Protein AF-A0AAX2DIP5-F1 (afdb_monomer)

Sequence (107 aa):
MSSVEELDAVLHWRGKHAQAIRERDALQVRLNAVTQMHPFAEKVIRKLERFQECADDGQGADIGRHWFDLLTQLGLLNRVQRSPALWEMTQQGEDALELSRQSAKSR

Structure (mmCIF, N/CA/C/O backbone):
data_AF-A0AAX2DIP5-F1
#
_entry.id   AF-A0AAX2DIP5-F1
#
loop_
_atom_site.group_PDB
_atom_site.id
_atom_site.type_symbol
_atom_site.label_atom_id
_atom_site.label_alt_id
_atom_site.label_comp_id
_atom_site.label_asym_id
_atom_site.label_entity_id
_atom_site.label_seq_id
_atom_site.pdbx_PDB_ins_code
_atom_site.Cartn_x
_atom_site.Cartn_y
_atom_site.Cartn_z
_atom_site.occupancy
_atom_site.B_iso_or_equiv
_atom_site.auth_seq_id
_atom_site.auth_comp_id
_atom_site.auth_asym_id
_atom_site.auth_atom_id
_atom_site.pdbx_PDB_model_num
ATOM 1 N N . MET A 1 1 ? -24.626 13.307 55.261 1.00 59.34 1 MET A N 1
ATOM 2 C CA . MET A 1 1 ? -25.066 12.684 54.001 1.00 59.34 1 MET A CA 1
ATOM 3 C C . MET A 1 1 ? -25.885 11.458 54.338 1.00 59.34 1 MET A C 1
ATOM 5 O O . MET A 1 1 ? -25.481 10.688 55.203 1.00 59.34 1 MET A O 1
ATOM 9 N N . SER A 1 2 ? -27.059 11.345 53.732 1.00 85.00 2 SER A N 1
ATOM 10 C CA . SER A 1 2 ? -27.953 10.194 53.841 1.00 85.00 2 SER A CA 1
ATOM 11 C C . SER A 1 2 ? -27.499 9.079 52.895 1.00 85.00 2 SER A C 1
ATOM 13 O O . SER A 1 2 ? -26.965 9.353 51.823 1.00 85.00 2 SER A O 1
ATOM 15 N N . SER A 1 3 ? -27.772 7.822 53.250 1.00 84.56 3 SER A N 1
ATOM 16 C CA . SER A 1 3 ? -27.489 6.647 52.407 1.00 84.56 3 SER A CA 1
ATOM 17 C C . SER A 1 3 ? -28.115 6.749 51.002 1.00 84.56 3 SER A C 1
ATOM 19 O O . SER A 1 3 ? -27.567 6.219 50.038 1.00 84.56 3 SER A O 1
ATOM 21 N N . VAL A 1 4 ? -29.219 7.493 50.861 1.00 90.50 4 VAL A N 1
ATOM 22 C CA . VAL A 1 4 ? -29.867 7.766 49.566 1.00 90.50 4 VAL A CA 1
ATOM 23 C C . VAL A 1 4 ? -29.020 8.691 48.684 1.00 90.50 4 VAL A C 1
ATOM 25 O O . VAL A 1 4 ? -28.912 8.459 47.484 1.00 90.50 4 VAL A O 1
ATOM 28 N N . GLU A 1 5 ? -28.384 9.706 49.272 1.00 90.50 5 GLU A N 1
ATOM 29 C CA . GLU A 1 5 ? -27.514 10.643 48.546 1.00 90.50 5 GLU A CA 1
ATOM 30 C C . GLU A 1 5 ? -26.231 9.948 48.069 1.00 90.50 5 GLU A C 1
ATOM 32 O O . GLU A 1 5 ? -25.728 10.221 46.981 1.00 90.50 5 GLU A O 1
ATOM 37 N N . GLU A 1 6 ? -25.716 9.011 48.868 1.00 91.75 6 GLU A N 1
ATOM 38 C CA . GLU A 1 6 ? -24.550 8.204 48.505 1.00 91.75 6 GLU A CA 1
ATOM 39 C C . GLU A 1 6 ? -24.856 7.257 47.335 1.00 91.75 6 GLU A C 1
ATOM 41 O O . GLU A 1 6 ? -24.073 7.163 46.387 1.00 91.75 6 GLU A O 1
ATOM 46 N N . LEU A 1 7 ? -26.026 6.609 47.350 1.00 91.38 7 LEU A N 1
ATOM 47 C CA . LEU A 1 7 ? -26.471 5.749 46.255 1.00 91.38 7 LEU A CA 1
ATOM 48 C C . LEU A 1 7 ? -26.653 6.533 44.946 1.00 91.38 7 LEU A C 1
ATOM 50 O O . LEU A 1 7 ? -26.223 6.061 43.891 1.00 91.38 7 LEU A O 1
ATOM 54 N N . ASP A 1 8 ? -27.242 7.729 45.006 1.00 94.31 8 ASP A N 1
ATOM 55 C CA . ASP A 1 8 ? -27.412 8.606 43.840 1.00 94.31 8 ASP A CA 1
ATOM 56 C C . ASP A 1 8 ? -26.058 9.015 43.235 1.00 94.31 8 ASP A C 1
ATOM 58 O O . ASP A 1 8 ? -25.835 8.878 42.028 1.00 94.31 8 ASP A O 1
ATOM 62 N N . ALA A 1 9 ? -25.092 9.386 44.082 1.00 94.44 9 ALA A N 1
ATOM 63 C CA . ALA A 1 9 ? -23.736 9.710 43.648 1.00 94.44 9 ALA A CA 1
ATOM 64 C C . ALA A 1 9 ? -23.032 8.520 42.969 1.00 94.44 9 ALA A C 1
ATOM 66 O O . ALA A 1 9 ? -22.363 8.696 41.943 1.00 94.44 9 ALA A O 1
ATOM 67 N N . VAL A 1 10 ? -23.198 7.302 43.499 1.00 94.44 10 VAL A N 1
ATOM 68 C CA . VAL A 1 10 ? -22.652 6.078 42.888 1.00 94.44 10 VAL A CA 1
ATOM 69 C C . V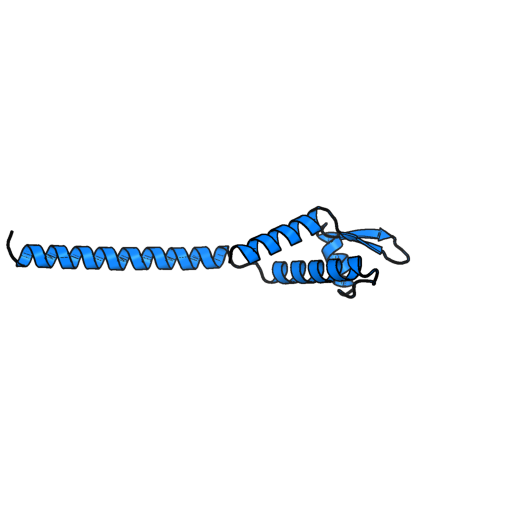AL A 1 10 ? -23.294 5.816 41.527 1.00 94.44 10 VAL A C 1
ATOM 71 O O . VAL A 1 10 ? -22.585 5.524 40.559 1.00 94.44 10 VAL A O 1
ATOM 74 N N . LEU A 1 11 ? -24.618 5.931 41.417 1.00 94.94 11 LEU A N 1
ATOM 75 C CA . LEU A 1 11 ? -25.331 5.731 40.152 1.00 94.94 11 LEU A CA 1
ATOM 76 C C . LEU A 1 11 ? -24.921 6.769 39.101 1.00 94.94 11 LEU A C 1
ATOM 78 O O . LEU A 1 11 ? -24.662 6.403 37.951 1.00 94.94 11 LEU A O 1
ATOM 82 N N . HIS A 1 12 ? -24.764 8.030 39.502 1.00 95.12 12 HIS A N 1
ATOM 83 C CA . HIS A 1 12 ? -24.268 9.108 38.645 1.00 95.12 12 HIS A CA 1
ATOM 84 C C . HIS A 1 12 ? -22.866 8.823 38.105 1.00 95.12 12 HIS A C 1
ATOM 86 O O . HIS A 1 12 ? -22.627 8.900 36.896 1.00 95.12 12 HIS A O 1
ATOM 92 N N . TRP A 1 13 ? -21.936 8.426 38.977 1.00 96.62 13 TRP A N 1
ATOM 93 C CA . TRP A 1 13 ? -20.580 8.062 38.562 1.00 96.62 13 TRP A CA 1
ATOM 94 C C . TRP A 1 13 ? -20.555 6.843 37.644 1.00 96.62 13 TRP A C 1
ATOM 96 O O . TRP A 1 13 ? -19.813 6.840 36.660 1.00 96.62 13 TRP A O 1
ATOM 106 N N . ARG A 1 14 ? -21.399 5.837 37.898 1.00 96.81 14 ARG A N 1
ATOM 107 C CA . ARG A 1 14 ? -21.548 4.677 37.004 1.00 96.81 14 ARG A CA 1
ATOM 108 C C . ARG A 1 14 ? -22.073 5.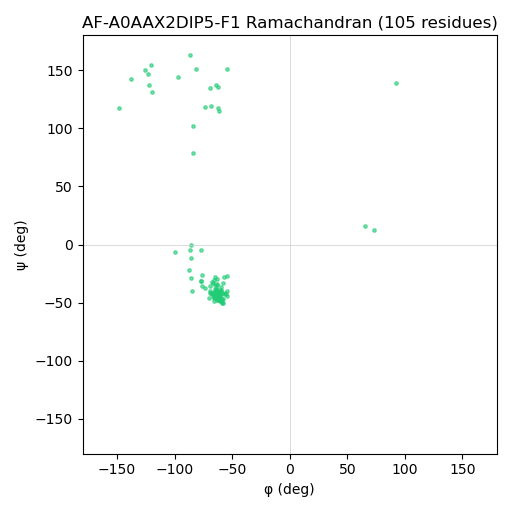084 35.628 1.00 96.81 14 ARG A C 1
ATOM 110 O O . ARG A 1 14 ? -21.555 4.598 34.623 1.00 96.81 14 ARG A O 1
ATOM 117 N N . GLY A 1 15 ? -23.048 5.991 35.572 1.00 97.38 15 GLY A N 1
ATOM 118 C CA . GLY A 1 15 ? -23.575 6.540 34.320 1.00 97.38 15 GLY A CA 1
ATOM 119 C C . GLY A 1 15 ? -22.503 7.278 33.518 1.00 97.38 15 GLY A C 1
ATOM 120 O O . GLY A 1 15 ? -22.302 6.985 32.335 1.00 97.38 15 GLY A O 1
ATOM 121 N N . LYS A 1 16 ? -21.748 8.159 34.184 1.00 97.31 16 LYS A N 1
ATOM 122 C CA . LYS A 1 16 ? -20.609 8.873 33.586 1.00 97.31 16 LYS A CA 1
ATOM 123 C C . LYS A 1 16 ? -19.520 7.929 33.089 1.00 97.31 16 LYS A C 1
ATOM 125 O O . LYS A 1 16 ? -19.025 8.104 31.981 1.00 97.31 16 LYS A O 1
ATOM 130 N N . HIS A 1 17 ? -19.176 6.904 33.866 1.00 97.12 17 HIS A N 1
ATOM 131 C CA . HIS A 1 17 ? -18.184 5.908 33.463 1.00 97.12 17 HIS A CA 1
ATOM 132 C C . HIS A 1 17 ? -18.650 5.157 32.208 1.00 97.12 17 HIS A C 1
ATOM 134 O O . HIS A 1 17 ? -17.910 5.053 31.230 1.00 97.12 17 HIS A O 1
ATOM 140 N N . ALA A 1 18 ? -19.901 4.691 32.190 1.00 97.50 18 ALA A N 1
ATOM 141 C CA . ALA A 1 18 ? -20.460 4.009 31.028 1.00 97.50 18 ALA A CA 1
ATOM 142 C C . ALA A 1 18 ? -20.460 4.905 29.777 1.00 97.50 18 ALA A C 1
ATOM 144 O O . ALA A 1 18 ? -20.216 4.419 28.674 1.00 97.50 18 ALA A O 1
ATOM 145 N N . GLN A 1 19 ? -20.709 6.207 29.935 1.00 97.06 19 GLN A N 1
ATOM 146 C CA . GLN A 1 19 ? -20.600 7.173 28.844 1.00 97.06 19 GLN A CA 1
ATOM 147 C C . GLN A 1 19 ? -19.158 7.325 28.347 1.00 97.06 19 GLN A C 1
ATOM 149 O O . GLN A 1 19 ? -18.931 7.210 27.146 1.00 97.06 19 GLN A O 1
ATOM 154 N N . ALA A 1 20 ? -18.194 7.501 29.250 1.00 96.94 20 ALA A N 1
ATOM 155 C CA . ALA A 1 20 ? -16.786 7.643 28.889 1.00 96.94 20 ALA A CA 1
ATOM 156 C C . ALA A 1 20 ? -16.247 6.414 28.133 1.00 96.94 20 ALA A C 1
ATOM 158 O O . ALA A 1 20 ? -15.513 6.560 27.156 1.00 96.94 20 ALA A O 1
ATOM 159 N N . ILE A 1 21 ? -16.654 5.200 28.530 1.00 97.44 21 ILE A N 1
ATOM 160 C CA . ILE A 1 21 ? -16.317 3.969 27.796 1.00 97.44 21 ILE A CA 1
ATOM 161 C C . ILE A 1 21 ? -16.870 4.024 26.370 1.00 97.44 21 ILE A C 1
ATOM 163 O O . ILE A 1 21 ? -16.124 3.788 25.425 1.00 97.44 21 ILE A O 1
ATOM 167 N N . ARG A 1 22 ? -18.149 4.386 26.196 1.00 97.56 22 ARG A N 1
ATOM 168 C CA . ARG A 1 22 ? -18.764 4.477 24.860 1.00 97.56 22 ARG A CA 1
ATOM 169 C C . ARG A 1 22 ? -18.063 5.496 23.968 1.00 97.56 22 ARG A C 1
ATOM 171 O O . ARG A 1 22 ? -17.857 5.233 22.787 1.00 97.56 22 ARG A O 1
ATOM 178 N N . GLU A 1 23 ? -17.702 6.649 24.521 1.00 98.00 23 GLU A N 1
ATOM 179 C CA . GLU A 1 23 ? -16.991 7.697 23.785 1.00 98.00 23 GLU A CA 1
ATOM 180 C C . GLU A 1 23 ? -15.600 7.228 23.355 1.00 98.00 23 GLU A C 1
ATOM 182 O O . GLU A 1 23 ? -15.237 7.372 22.187 1.00 98.00 23 GLU A O 1
ATOM 187 N N . ARG A 1 24 ? -14.855 6.583 24.259 1.00 97.38 24 ARG A N 1
ATOM 188 C CA . ARG A 1 24 ? -13.567 5.960 23.937 1.00 97.38 24 ARG A CA 1
ATOM 189 C C . ARG A 1 24 ? -13.713 4.908 22.838 1.00 97.38 24 ARG A C 1
ATOM 191 O O . ARG A 1 24 ? -12.938 4.922 21.887 1.00 97.38 24 ARG A O 1
ATOM 198 N N . ASP A 1 25 ? -14.696 4.020 22.940 1.00 97.75 25 ASP A N 1
ATOM 199 C CA . ASP A 1 25 ? -14.892 2.945 21.964 1.00 97.75 25 ASP A CA 1
ATOM 200 C C . ASP A 1 25 ? -15.267 3.514 20.582 1.00 97.75 25 ASP A C 1
ATOM 202 O O . ASP A 1 25 ? -14.754 3.063 19.557 1.00 97.75 25 ASP A O 1
ATOM 206 N N . ALA A 1 26 ? -16.076 4.578 20.534 1.00 96.94 26 ALA A N 1
ATOM 207 C CA . ALA A 1 26 ? -16.381 5.291 19.293 1.00 96.94 26 ALA A CA 1
ATOM 208 C C . ALA A 1 26 ? -15.137 5.954 18.674 1.00 96.94 26 ALA A C 1
ATOM 210 O O . ALA A 1 26 ? -14.958 5.923 17.451 1.00 96.94 26 ALA A O 1
ATOM 211 N N . LEU A 1 27 ? -14.260 6.534 19.500 1.00 96.25 27 LEU A N 1
ATOM 212 C CA . LEU A 1 27 ? -12.975 7.069 19.042 1.00 96.25 27 LEU A CA 1
ATOM 213 C C . LEU A 1 27 ? -12.059 5.958 18.525 1.00 96.25 27 LEU A C 1
ATOM 215 O O . LEU A 1 27 ? -11.432 6.137 17.483 1.00 96.25 27 LEU A O 1
ATOM 219 N N . GLN A 1 28 ? -12.037 4.800 19.186 1.00 93.81 28 GLN A N 1
ATOM 220 C CA . GLN A 1 28 ? -11.254 3.648 18.745 1.00 93.81 28 GLN A CA 1
ATOM 221 C C . GLN A 1 28 ? -11.710 3.149 17.370 1.00 93.81 28 GLN A C 1
ATOM 223 O O . GLN A 1 28 ? -10.875 2.878 16.511 1.00 93.81 28 GLN A O 1
ATOM 228 N N . VAL A 1 29 ? -13.021 3.077 17.121 1.00 93.12 29 VAL A N 1
ATOM 229 C CA . VAL A 1 29 ? -13.565 2.688 15.807 1.00 93.12 29 VAL A CA 1
ATOM 230 C C . VAL A 1 29 ? -13.119 3.660 14.713 1.00 93.12 29 VAL A C 1
ATOM 232 O O . VAL A 1 29 ? -12.691 3.231 13.642 1.00 93.12 29 VAL A O 1
ATOM 235 N N . ARG A 1 30 ? -13.176 4.969 14.980 1.00 92.25 30 ARG A N 1
ATOM 236 C CA . ARG A 1 30 ? -12.728 5.994 14.024 1.00 92.25 30 ARG A CA 1
ATOM 237 C C . ARG A 1 30 ? -11.232 5.911 13.765 1.00 92.25 30 ARG A C 1
ATOM 239 O O . ARG A 1 30 ? -10.815 5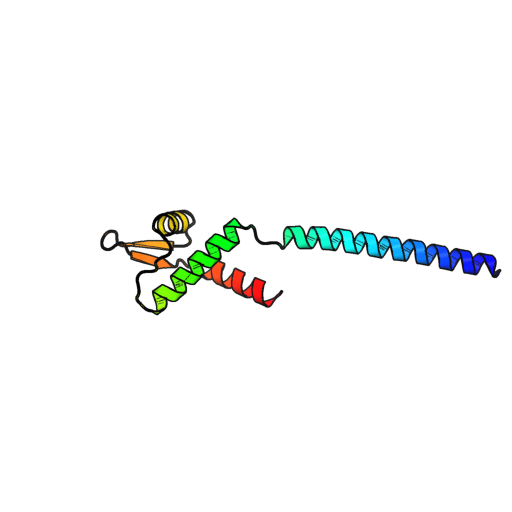.997 12.615 1.00 92.25 30 ARG A O 1
ATOM 246 N N . LEU A 1 31 ? -10.443 5.721 14.819 1.00 90.06 31 LEU A N 1
ATOM 247 C CA . LEU A 1 31 ? -9.001 5.560 14.699 1.00 90.06 31 LEU A CA 1
ATOM 248 C C . LEU A 1 31 ? -8.664 4.332 13.850 1.00 90.06 31 LEU A C 1
ATOM 250 O O . LEU A 1 31 ? -7.883 4.453 12.916 1.00 90.06 31 LEU A O 1
ATOM 254 N N . ASN A 1 32 ? -9.314 3.194 14.107 1.00 87.00 32 ASN A N 1
ATOM 255 C CA . ASN A 1 32 ? -9.126 1.970 13.327 1.00 87.00 32 ASN A CA 1
ATOM 256 C C . ASN A 1 32 ? -9.451 2.179 11.841 1.00 87.00 32 ASN A C 1
ATOM 258 O O . ASN A 1 32 ? -8.709 1.718 10.982 1.00 87.00 32 ASN A O 1
ATOM 262 N N . ALA A 1 33 ? -10.522 2.910 11.523 1.00 83.38 33 ALA A N 1
ATOM 263 C CA . ALA A 1 33 ? -10.874 3.205 10.135 1.00 83.38 33 ALA A CA 1
ATOM 264 C C . ALA A 1 33 ? -9.820 4.075 9.423 1.00 83.38 33 ALA A C 1
ATOM 266 O O . ALA A 1 33 ? -9.581 3.890 8.234 1.00 83.38 33 ALA A O 1
ATOM 267 N N . VAL A 1 34 ? -9.177 5.005 10.140 1.00 82.38 34 VAL A N 1
ATOM 268 C CA . VAL A 1 34 ? -8.106 5.861 9.595 1.00 82.38 34 VAL A CA 1
ATOM 269 C C . VAL A 1 34 ? -6.774 5.111 9.481 1.00 82.38 34 VAL A C 1
ATOM 271 O O . VAL A 1 34 ? -5.988 5.402 8.584 1.00 82.38 34 VAL A O 1
ATOM 274 N N . THR A 1 35 ? -6.506 4.144 10.363 1.00 79.81 35 THR A N 1
ATOM 275 C CA . THR A 1 35 ? -5.255 3.365 10.355 1.00 79.81 35 THR A CA 1
ATOM 276 C C . THR A 1 35 ? -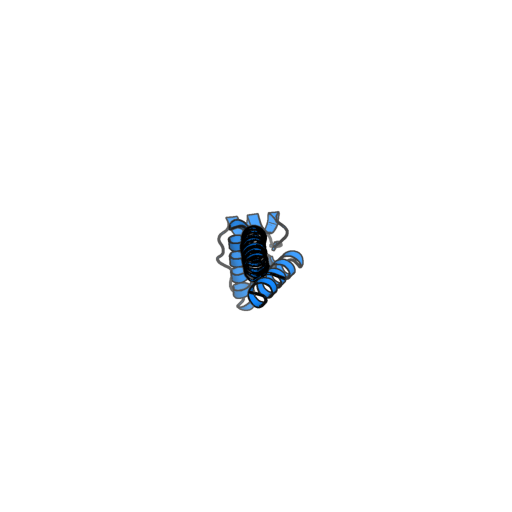5.291 2.152 9.426 1.00 79.81 35 THR A C 1
ATOM 278 O O . THR A 1 35 ? -4.243 1.563 9.151 1.00 79.81 35 THR A O 1
ATOM 281 N N . GLN A 1 36 ? -6.462 1.763 8.916 1.00 82.62 36 GLN A N 1
ATOM 282 C CA . GLN A 1 36 ? -6.555 0.722 7.899 1.00 82.62 36 GLN A CA 1
ATOM 283 C C . GLN A 1 36 ? -5.956 1.210 6.579 1.00 82.62 36 GLN A C 1
ATOM 285 O O . GLN A 1 36 ? -6.426 2.169 5.967 1.00 82.62 36 GLN A O 1
ATOM 290 N N . MET A 1 37 ? -4.916 0.511 6.122 1.00 82.62 37 MET A N 1
ATOM 291 C CA . MET A 1 37 ? -4.310 0.795 4.832 1.00 82.62 37 MET A CA 1
ATOM 292 C C . MET A 1 37 ? -5.318 0.526 3.716 1.00 82.62 37 MET A C 1
ATOM 294 O O . MET A 1 37 ? -6.049 -0.465 3.721 1.00 82.62 37 MET A O 1
ATOM 298 N N . HIS A 1 38 ? -5.362 1.426 2.737 1.00 88.75 38 HIS A N 1
ATOM 299 C CA . HIS A 1 38 ? -6.255 1.262 1.604 1.00 88.75 38 HIS A CA 1
ATOM 300 C C . HIS A 1 38 ? -5.886 -0.020 0.819 1.00 88.75 38 HIS A C 1
ATOM 302 O O . HIS A 1 38 ? -4.704 -0.214 0.517 1.00 88.75 38 HIS A O 1
ATOM 308 N N . PRO A 1 39 ? -6.849 -0.866 0.396 1.00 90.06 39 PRO A N 1
ATOM 309 C CA . PRO A 1 39 ? -6.550 -2.150 -0.255 1.00 90.06 39 PRO A CA 1
ATOM 310 C C . PRO A 1 39 ? -5.688 -2.042 -1.520 1.00 90.06 39 PRO A C 1
ATOM 312 O O . PRO A 1 39 ? -4.964 -2.969 -1.880 1.00 90.06 39 PRO A O 1
ATOM 315 N N . PHE A 1 40 ? -5.762 -0.914 -2.231 1.00 92.06 40 PHE A N 1
ATOM 316 C CA . PHE A 1 40 ? -4.880 -0.655 -3.371 1.00 92.06 40 PHE A CA 1
ATOM 317 C C . PHE A 1 40 ? -3.425 -0.432 -2.939 1.00 92.06 40 PHE A C 1
ATOM 319 O O . PHE A 1 40 ? -2.527 -0.981 -3.571 1.00 92.06 40 PHE A O 1
ATOM 326 N N . ALA A 1 41 ? -3.197 0.308 -1.851 1.00 92.00 41 ALA A N 1
ATOM 327 C CA . ALA A 1 41 ? -1.858 0.530 -1.316 1.00 92.00 41 ALA A CA 1
ATOM 328 C C . ALA A 1 41 ? -1.235 -0.795 -0.845 1.00 92.00 41 ALA A C 1
ATOM 330 O O . ALA A 1 41 ? -0.092 -1.073 -1.183 1.00 92.00 41 ALA A O 1
ATOM 331 N N . GLU A 1 42 ? -2.011 -1.681 -0.208 1.00 92.69 42 GLU A N 1
ATOM 332 C CA . GLU A 1 42 ? -1.559 -3.048 0.119 1.00 92.69 42 GLU A CA 1
ATOM 333 C C . GLU A 1 42 ? -1.094 -3.831 -1.107 1.00 92.69 42 GLU A C 1
ATOM 335 O O . GLU A 1 42 ? -0.072 -4.514 -1.061 1.00 92.69 42 GLU A O 1
ATOM 340 N N . LYS A 1 43 ? -1.815 -3.725 -2.226 1.00 94.62 43 LYS A N 1
ATOM 341 C CA . LYS A 1 43 ? -1.412 -4.387 -3.472 1.00 94.62 43 LYS A CA 1
ATOM 342 C C . LYS A 1 43 ? -0.141 -3.780 -4.058 1.00 94.62 43 LYS A C 1
ATOM 344 O O . LYS A 1 43 ? 0.706 -4.539 -4.518 1.00 94.62 43 LYS A O 1
ATOM 349 N N . VAL A 1 44 ? -0.010 -2.453 -4.039 1.00 95.56 44 VAL A N 1
ATOM 350 C CA . VAL A 1 44 ? 1.200 -1.747 -4.491 1.00 95.56 44 VAL A CA 1
ATOM 351 C C . VAL A 1 44 ? 2.411 -2.203 -3.681 1.00 95.56 44 VAL A C 1
ATOM 353 O O . VAL A 1 44 ? 3.390 -2.642 -4.278 1.00 95.56 44 VAL A O 1
ATOM 356 N N . ILE A 1 45 ? 2.315 -2.197 -2.348 1.00 95.44 45 ILE A N 1
ATOM 357 C CA . ILE A 1 45 ? 3.392 -2.650 -1.459 1.00 95.44 45 ILE A CA 1
ATOM 358 C C . ILE A 1 45 ? 3.773 -4.103 -1.749 1.00 95.44 45 ILE A C 1
ATOM 360 O O . ILE A 1 45 ? 4.935 -4.367 -2.028 1.00 95.44 45 ILE A O 1
ATOM 364 N N . ARG A 1 46 ? 2.810 -5.033 -1.816 1.00 94.12 46 ARG A N 1
ATOM 365 C CA . ARG A 1 46 ? 3.103 -6.449 -2.127 1.00 94.12 46 ARG A CA 1
ATOM 366 C C . ARG A 1 46 ? 3.817 -6.639 -3.466 1.00 94.12 46 ARG A C 1
ATOM 368 O O . ARG A 1 46 ? 4.578 -7.586 -3.646 1.00 94.12 46 ARG A O 1
ATOM 375 N N . LYS A 1 47 ? 3.518 -5.788 -4.450 1.00 95.12 47 LYS A N 1
ATOM 376 C CA . LYS A 1 47 ? 4.165 -5.830 -5.767 1.00 95.12 47 LYS A CA 1
ATOM 377 C C . LYS A 1 47 ? 5.574 -5.251 -5.722 1.00 95.12 47 LYS A C 1
ATOM 379 O O . LYS A 1 47 ? 6.437 -5.790 -6.406 1.00 95.12 47 LYS A O 1
ATOM 384 N N . LEU A 1 48 ? 5.802 -4.219 -4.913 1.00 94.38 48 LEU A N 1
ATOM 385 C CA . LEU A 1 48 ? 7.134 -3.679 -4.652 1.00 94.38 48 LEU A CA 1
ATOM 386 C C . LEU A 1 48 ? 8.010 -4.662 -3.863 1.00 94.38 48 LEU A C 1
ATOM 388 O O . LEU A 1 48 ? 9.156 -4.856 -4.243 1.00 94.38 48 LEU A O 1
ATOM 392 N N . GLU A 1 49 ? 7.471 -5.341 -2.846 1.00 93.25 49 GLU A N 1
ATOM 393 C CA . GLU A 1 49 ? 8.188 -6.379 -2.082 1.00 93.25 49 GLU A CA 1
ATOM 394 C C . GLU A 1 49 ? 8.656 -7.503 -3.011 1.00 93.25 49 GLU A C 1
ATOM 396 O O . GLU A 1 49 ? 9.839 -7.816 -3.071 1.00 93.25 49 GLU A O 1
ATOM 401 N N . ARG A 1 50 ? 7.746 -8.024 -3.843 1.00 91.44 50 ARG A N 1
ATOM 402 C CA . ARG A 1 50 ? 8.078 -9.059 -4.831 1.00 91.44 50 ARG A CA 1
ATOM 403 C C . ARG A 1 50 ? 9.076 -8.581 -5.890 1.00 91.44 50 ARG A C 1
ATOM 405 O O . ARG A 1 50 ? 9.813 -9.392 -6.439 1.00 91.44 50 ARG A O 1
ATOM 412 N N . PHE A 1 51 ? 9.085 -7.287 -6.215 1.00 91.75 51 PHE A N 1
ATOM 413 C CA . PHE A 1 51 ? 10.106 -6.716 -7.091 1.00 91.75 51 PHE A CA 1
ATOM 414 C C . PHE A 1 51 ? 11.476 -6.680 -6.399 1.00 91.75 51 PHE A C 1
ATOM 416 O O . PHE A 1 51 ? 12.449 -7.110 -7.011 1.00 91.75 51 PHE A O 1
ATOM 423 N N . GLN A 1 52 ? 11.537 -6.230 -5.140 1.00 88.94 52 GLN A N 1
ATOM 424 C CA . GLN A 1 52 ? 12.763 -6.179 -4.334 1.00 88.94 52 GLN A CA 1
ATOM 425 C C . GLN A 1 52 ? 13.374 -7.578 -4.152 1.00 88.94 52 GLN A C 1
ATOM 427 O O . GLN A 1 52 ? 14.544 -7.768 -4.464 1.00 88.94 52 GLN A O 1
ATOM 432 N N . GLU A 1 53 ? 12.563 -8.574 -3.780 1.00 87.12 53 GLU A N 1
ATOM 433 C CA . GLU A 1 53 ? 12.999 -9.974 -3.635 1.00 87.12 53 GLU A CA 1
ATOM 434 C C . GLU A 1 53 ? 13.654 -10.523 -4.915 1.00 87.12 53 GLU A C 1
ATOM 436 O O . GLU A 1 53 ? 14.684 -11.184 -4.867 1.00 87.12 53 GLU A O 1
ATOM 441 N N . CYS A 1 54 ? 13.082 -10.231 -6.086 1.00 84.56 54 CYS A N 1
ATOM 442 C CA . CYS A 1 54 ? 13.625 -10.708 -7.361 1.00 84.56 54 CYS A CA 1
ATOM 443 C C . CYS A 1 54 ? 14.861 -9.924 -7.829 1.00 84.56 54 CYS A C 1
ATOM 445 O O . CYS A 1 54 ? 15.719 -10.495 -8.506 1.00 84.56 54 CYS A O 1
ATOM 447 N N . ALA A 1 55 ? 14.945 -8.631 -7.499 1.00 77.31 55 ALA A N 1
ATOM 448 C CA . ALA A 1 55 ? 16.095 -7.795 -7.831 1.00 77.31 55 ALA A CA 1
ATOM 449 C C . ALA A 1 55 ? 17.367 -8.285 -7.119 1.00 77.31 55 ALA A C 1
ATOM 451 O O . ALA A 1 55 ? 18.427 -8.328 -7.746 1.00 77.31 55 ALA A O 1
ATOM 452 N N . ASP A 1 56 ? 17.241 -8.728 -5.865 1.00 69.38 56 ASP A N 1
ATOM 453 C CA . ASP A 1 56 ? 18.352 -9.279 -5.079 1.00 69.38 56 ASP A CA 1
ATOM 454 C C . ASP A 1 56 ? 18.861 -10.622 -5.638 1.00 69.38 56 ASP A C 1
ATOM 456 O O . ASP A 1 56 ? 20.063 -10.893 -5.618 1.00 69.38 56 ASP A O 1
ATOM 460 N N . ASP A 1 57 ? 17.972 -11.428 -6.228 1.00 68.44 57 ASP A N 1
ATOM 461 C CA . ASP A 1 57 ? 18.303 -12.725 -6.837 1.00 68.44 57 ASP A CA 1
ATOM 462 C C . ASP A 1 57 ? 18.791 -12.622 -8.299 1.00 68.44 57 ASP A C 1
ATOM 464 O O . ASP A 1 57 ? 19.084 -13.638 -8.940 1.00 68.44 57 ASP A O 1
ATOM 468 N N . GLY A 1 58 ? 18.858 -11.410 -8.867 1.00 61.78 58 GLY A N 1
ATOM 469 C CA . GLY A 1 58 ? 19.241 -11.182 -10.267 1.00 61.78 58 GLY A CA 1
ATOM 470 C C . GLY A 1 58 ? 18.252 -11.765 -11.286 1.00 61.78 58 GLY A C 1
ATOM 471 O O . GLY A 1 58 ? 18.587 -11.925 -12.464 1.00 61.78 58 GLY A O 1
ATOM 472 N N . GLN A 1 59 ? 17.036 -12.098 -10.846 1.00 64.69 59 GLN A N 1
ATOM 473 C CA . GLN A 1 59 ? 15.972 -12.625 -11.692 1.00 64.69 59 GLN A CA 1
ATOM 474 C C . GLN A 1 59 ? 15.031 -11.495 -12.114 1.00 64.69 59 GLN A C 1
ATOM 476 O O . GLN A 1 59 ? 14.738 -10.567 -11.364 1.00 64.69 59 GLN A O 1
ATOM 481 N N . GLY A 1 60 ? 14.512 -11.568 -13.341 1.00 67.19 60 GLY A N 1
ATOM 482 C CA . GLY A 1 60 ? 13.466 -10.644 -13.772 1.00 67.19 60 GLY A CA 1
ATOM 483 C C . GLY A 1 60 ? 12.222 -10.827 -12.903 1.00 67.19 60 GLY A C 1
ATOM 484 O O . GLY A 1 60 ? 11.622 -11.899 -12.917 1.00 67.19 60 GLY A O 1
ATOM 485 N N . ALA A 1 61 ? 11.825 -9.791 -12.160 1.00 77.06 61 ALA A N 1
ATOM 486 C CA . ALA A 1 61 ? 10.660 -9.864 -11.286 1.00 77.06 61 ALA A CA 1
ATOM 487 C C . ALA A 1 61 ? 9.378 -10.153 -12.087 1.00 77.06 61 ALA A C 1
ATOM 489 O O . ALA A 1 61 ? 8.916 -9.320 -12.868 1.00 77.06 61 ALA A O 1
ATOM 490 N N . ASP A 1 62 ? 8.738 -11.305 -11.879 1.00 81.38 62 ASP A N 1
ATOM 491 C CA . ASP A 1 62 ? 7.425 -11.554 -12.482 1.00 81.38 62 ASP A CA 1
ATOM 492 C C . ASP A 1 62 ? 6.314 -10.957 -11.611 1.00 81.38 62 ASP A C 1
ATOM 494 O O . ASP A 1 62 ? 5.654 -11.643 -10.824 1.00 81.38 62 ASP A O 1
ATOM 498 N N . ILE A 1 63 ? 6.128 -9.641 -11.718 1.00 86.75 63 ILE A N 1
ATOM 499 C CA . ILE A 1 63 ? 5.031 -8.914 -11.060 1.00 86.75 63 ILE A CA 1
ATOM 500 C C . ILE A 1 63 ? 3.860 -8.613 -12.008 1.00 86.75 63 ILE A C 1
ATOM 502 O O . ILE A 1 63 ? 2.791 -8.200 -11.541 1.00 86.75 63 ILE A O 1
ATOM 506 N N . GLY A 1 64 ? 4.024 -8.905 -13.304 1.00 87.88 64 GLY A N 1
ATOM 507 C CA . GLY A 1 64 ? 3.099 -8.604 -14.398 1.00 87.88 64 GLY A CA 1
ATOM 508 C C . GLY A 1 64 ? 3.383 -7.257 -15.082 1.00 87.88 64 GLY A C 1
ATOM 509 O O . GLY A 1 64 ? 3.629 -6.252 -14.423 1.00 87.88 64 GLY A O 1
ATOM 510 N N . ARG A 1 65 ? 3.294 -7.210 -16.423 1.00 86.88 65 ARG A N 1
ATOM 511 C CA . ARG A 1 65 ? 3.646 -6.019 -17.237 1.00 86.88 65 ARG A CA 1
ATOM 512 C C . ARG A 1 65 ? 2.925 -4.731 -16.828 1.00 86.88 65 ARG A C 1
ATOM 514 O O . ARG A 1 65 ? 3.557 -3.695 -16.698 1.00 86.88 65 ARG A O 1
ATOM 521 N N . HIS A 1 66 ? 1.622 -4.807 -16.566 1.00 93.00 66 HIS A N 1
ATOM 522 C CA . HIS A 1 66 ? 0.842 -3.637 -16.155 1.00 93.00 66 HIS A CA 1
ATOM 523 C C . HIS A 1 66 ? 1.283 -3.069 -14.798 1.00 93.00 66 HIS A C 1
ATOM 525 O O . HIS A 1 66 ? 1.124 -1.876 -14.566 1.00 93.00 66 HIS A O 1
ATOM 531 N N . TRP A 1 67 ? 1.841 -3.898 -13.906 1.00 94.88 67 TRP A N 1
ATOM 532 C CA . TRP A 1 67 ? 2.384 -3.423 -12.634 1.00 94.88 67 TRP A CA 1
ATOM 533 C C . TRP A 1 67 ? 3.696 -2.677 -12.827 1.00 94.88 67 TRP A C 1
ATOM 535 O O . TRP A 1 67 ? 3.882 -1.654 -12.184 1.00 94.88 67 TRP A O 1
ATOM 545 N N . PHE A 1 68 ? 4.559 -3.114 -13.746 1.00 93.19 68 PHE A N 1
ATOM 546 C CA . PHE A 1 68 ? 5.743 -2.335 -14.108 1.00 93.19 68 PHE A CA 1
ATOM 547 C C . PHE A 1 68 ? 5.371 -0.941 -14.614 1.00 93.19 68 PHE A C 1
ATOM 549 O O . PHE A 1 68 ? 5.928 0.050 -14.143 1.00 93.19 68 PHE A O 1
ATOM 556 N N . ASP A 1 69 ? 4.389 -0.848 -15.512 1.00 92.75 69 ASP A N 1
ATOM 557 C CA . ASP A 1 69 ? 3.931 0.440 -16.040 1.00 92.75 69 ASP A CA 1
ATOM 558 C C . ASP A 1 69 ? 3.282 1.308 -14.951 1.00 92.75 69 ASP A C 1
ATOM 560 O O . ASP A 1 69 ? 3.629 2.480 -14.814 1.00 92.75 69 ASP A O 1
ATOM 564 N N . LEU A 1 70 ? 2.391 0.737 -14.132 1.00 95.50 70 LEU A N 1
ATOM 565 C CA . LEU A 1 70 ? 1.716 1.456 -13.048 1.00 95.50 70 LEU A CA 1
ATOM 566 C C . LEU A 1 70 ? 2.702 1.959 -11.987 1.00 95.50 70 LEU A C 1
ATOM 568 O O . LEU A 1 70 ? 2.644 3.120 -11.600 1.00 95.50 70 LEU A O 1
ATOM 572 N N . LEU A 1 71 ? 3.624 1.115 -11.523 1.00 95.62 71 LEU A N 1
ATOM 573 C CA . LEU A 1 71 ? 4.622 1.517 -10.530 1.00 95.62 71 LEU A CA 1
ATOM 574 C C . LEU A 1 71 ? 5.590 2.564 -11.100 1.00 95.62 71 LEU A C 1
ATOM 576 O O . LEU A 1 71 ? 6.020 3.450 -10.365 1.00 95.62 71 LEU A O 1
ATOM 580 N N . THR A 1 72 ? 5.862 2.520 -12.409 1.00 94.81 72 THR A N 1
ATOM 581 C CA . THR A 1 72 ? 6.606 3.586 -13.096 1.00 94.81 72 THR A CA 1
ATOM 582 C C . THR A 1 72 ? 5.809 4.894 -13.126 1.00 94.81 72 THR A C 1
ATOM 584 O O . THR A 1 72 ? 6.350 5.951 -12.819 1.00 94.81 72 THR A O 1
ATOM 587 N N . GLN A 1 73 ? 4.508 4.843 -13.434 1.00 95.94 73 GLN A N 1
ATOM 588 C CA . GLN A 1 73 ? 3.628 6.023 -13.418 1.00 95.94 73 GLN A CA 1
ATOM 589 C C . GLN A 1 73 ? 3.491 6.644 -12.022 1.00 95.94 73 GLN A C 1
ATOM 591 O O . GLN A 1 73 ? 3.374 7.861 -11.904 1.00 95.94 73 GLN A O 1
ATOM 596 N N . LEU A 1 74 ? 3.523 5.821 -10.972 1.00 95.69 74 LEU A N 1
A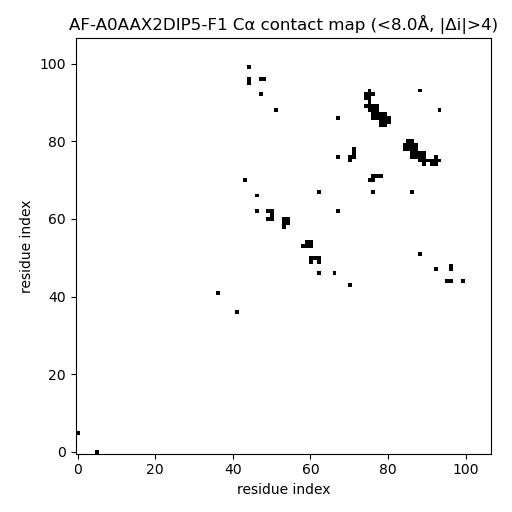TOM 597 C CA . LEU A 1 74 ? 3.502 6.269 -9.578 1.00 95.69 74 LEU A CA 1
ATOM 598 C C . LEU A 1 74 ? 4.863 6.803 -9.090 1.00 95.69 74 LEU A C 1
ATOM 600 O O . LEU A 1 74 ? 4.950 7.276 -7.957 1.00 95.69 74 LEU A O 1
ATOM 604 N N . GLY A 1 75 ? 5.917 6.717 -9.910 1.00 96.44 75 GLY A N 1
ATOM 605 C CA . GLY A 1 75 ? 7.278 7.125 -9.548 1.00 96.44 75 GLY A CA 1
ATOM 606 C C . GLY A 1 75 ? 7.982 6.173 -8.576 1.00 96.44 75 GLY A C 1
ATOM 607 O O . GLY A 1 75 ? 9.016 6.528 -8.019 1.00 96.44 75 GLY A O 1
ATOM 608 N N . LEU A 1 76 ? 7.432 4.975 -8.359 1.00 96.75 76 LEU A N 1
ATOM 609 C CA . LEU A 1 76 ? 7.960 3.963 -7.435 1.00 96.75 76 LEU A CA 1
ATOM 610 C C . LEU A 1 76 ? 9.027 3.087 -8.102 1.00 96.75 76 LEU A C 1
ATOM 612 O O . LEU A 1 76 ? 9.940 2.607 -7.442 1.00 96.75 76 LEU A O 1
ATOM 616 N N . LEU A 1 77 ? 8.925 2.915 -9.421 1.00 95.25 77 LEU A N 1
ATOM 617 C CA . LEU A 1 77 ? 9.955 2.306 -10.257 1.00 95.25 77 LEU A CA 1
ATOM 618 C C . LEU A 1 77 ? 10.412 3.293 -11.329 1.00 95.25 77 LEU A C 1
ATOM 620 O O . LEU A 1 77 ? 9.654 4.164 -11.758 1.00 95.25 77 LEU A O 1
ATOM 624 N N . ASN A 1 78 ? 11.637 3.118 -11.807 1.00 94.12 78 ASN A N 1
ATOM 625 C CA . ASN A 1 78 ? 12.150 3.830 -12.967 1.00 94.12 78 ASN A CA 1
ATOM 626 C C . ASN A 1 78 ? 12.532 2.838 -14.064 1.00 94.12 78 ASN A C 1
ATOM 628 O O . ASN A 1 78 ? 13.249 1.873 -13.810 1.00 94.12 78 ASN A O 1
ATOM 632 N N . ARG A 1 79 ? 12.083 3.081 -15.299 1.00 92.12 79 ARG A N 1
ATOM 633 C CA . ARG A 1 79 ? 12.494 2.275 -16.454 1.00 92.12 79 ARG A CA 1
ATOM 634 C C . ARG A 1 79 ? 13.819 2.800 -16.999 1.00 92.12 79 ARG A C 1
ATOM 636 O O . ARG A 1 79 ? 13.838 3.783 -17.739 1.00 92.12 79 ARG A O 1
ATOM 643 N N . VAL A 1 80 ? 14.908 2.110 -16.681 1.00 91.19 80 VAL A N 1
ATOM 644 C CA . VAL A 1 80 ? 16.277 2.516 -17.040 1.00 91.19 80 VAL A CA 1
ATOM 645 C C . VAL A 1 80 ? 16.726 2.013 -18.412 1.00 91.19 80 VAL A C 1
ATOM 647 O O . VAL A 1 80 ? 17.591 2.617 -19.043 1.00 91.19 80 VAL A O 1
ATOM 650 N N . GLN A 1 81 ? 16.106 0.949 -18.933 1.00 88.06 81 GLN A N 1
ATOM 651 C CA . GLN A 1 81 ? 16.410 0.422 -20.265 1.00 88.06 81 GLN A CA 1
ATOM 652 C C . GLN A 1 81 ? 15.135 0.028 -21.016 1.00 88.06 81 GLN A C 1
ATOM 654 O O . GLN A 1 81 ? 14.167 -0.479 -20.440 1.00 88.06 81 GLN A O 1
ATOM 659 N N . ARG A 1 82 ? 15.104 0.274 -22.336 1.00 83.62 82 ARG A N 1
ATOM 660 C CA . ARG A 1 82 ? 13.960 -0.116 -23.177 1.00 83.62 82 ARG A CA 1
ATOM 661 C C . ARG A 1 82 ? 14.024 -1.563 -23.665 1.00 83.62 82 ARG A C 1
ATOM 663 O O . ARG A 1 82 ? 12.962 -2.183 -23.697 1.00 83.62 82 ARG A O 1
ATOM 670 N N . SER A 1 83 ? 15.203 -2.056 -24.054 1.00 81.75 83 SER A N 1
ATOM 671 C CA . SER A 1 83 ? 15.414 -3.403 -24.600 1.00 81.75 83 SER A CA 1
ATOM 672 C C . SER A 1 83 ? 16.806 -3.955 -24.229 1.00 81.75 83 SER A C 1
ATOM 674 O O . SER A 1 83 ? 17.789 -3.385 -24.702 1.00 81.75 83 SER A O 1
ATOM 676 N N . PRO A 1 84 ? 16.894 -5.063 -23.463 1.00 80.50 84 PRO A N 1
ATOM 677 C CA . PRO A 1 84 ? 15.800 -5.637 -22.675 1.00 80.50 84 PRO A CA 1
ATOM 678 C C . PRO A 1 84 ? 15.188 -4.589 -21.732 1.00 80.50 84 PRO A C 1
ATOM 680 O O . PRO A 1 84 ? 15.810 -3.588 -21.384 1.00 80.50 84 PRO A O 1
ATOM 683 N N . ALA A 1 85 ? 13.903 -4.736 -21.421 1.00 85.69 85 ALA A N 1
ATOM 684 C CA . ALA A 1 85 ? 13.241 -3.762 -20.568 1.00 85.69 85 ALA A CA 1
ATOM 685 C C . ALA A 1 85 ? 13.718 -3.966 -19.123 1.00 85.69 85 ALA A C 1
ATOM 687 O O . ALA A 1 85 ? 13.528 -5.048 -18.569 1.00 85.69 85 ALA A O 1
ATOM 688 N N . LEU A 1 86 ? 14.358 -2.943 -18.555 1.00 88.12 86 LEU A N 1
ATOM 689 C CA . LEU A 1 86 ? 14.934 -2.980 -17.214 1.00 88.12 86 LEU A CA 1
ATOM 690 C C . LEU A 1 86 ? 14.319 -1.874 -16.365 1.00 88.12 86 LEU A C 1
ATOM 692 O O . LEU A 1 86 ? 14.161 -0.738 -16.829 1.00 88.12 86 LEU A O 1
ATOM 696 N N . TRP A 1 87 ? 13.994 -2.230 -15.128 1.00 91.38 87 TRP A N 1
ATOM 697 C CA . TRP A 1 87 ? 13.471 -1.329 -14.117 1.00 91.38 87 TRP A CA 1
ATOM 698 C C . TRP A 1 87 ? 14.359 -1.369 -12.885 1.00 91.38 87 TRP A C 1
ATOM 700 O O . TRP A 1 87 ? 14.897 -2.420 -12.549 1.00 91.38 87 TRP A O 1
ATOM 710 N N . GLU A 1 88 ? 14.460 -0.233 -12.212 1.00 91.81 88 GLU A N 1
ATOM 711 C CA . GLU A 1 88 ? 15.144 -0.074 -10.932 1.00 91.81 88 GLU A CA 1
ATOM 712 C C . GLU A 1 88 ? 14.184 0.549 -9.915 1.00 91.81 88 GLU A C 1
ATOM 714 O O . GLU A 1 88 ? 13.272 1.302 -10.286 1.00 91.81 88 GLU A O 1
ATOM 719 N N . MET A 1 89 ? 14.380 0.224 -8.635 1.00 94.31 89 MET A N 1
ATOM 720 C CA . MET A 1 89 ? 13.630 0.838 -7.541 1.00 94.31 89 MET A CA 1
ATOM 721 C C . MET A 1 89 ? 14.039 2.305 -7.390 1.00 94.31 89 MET A C 1
ATOM 723 O O . MET A 1 89 ? 15.225 2.632 -7.417 1.00 94.31 89 MET A O 1
ATOM 727 N N . THR A 1 90 ? 13.067 3.205 -7.233 1.00 95.88 90 THR A N 1
ATOM 728 C CA . THR A 1 90 ? 13.360 4.604 -6.887 1.00 95.88 90 THR A CA 1
ATOM 729 C C . THR A 1 90 ? 13.471 4.767 -5.373 1.00 95.88 90 THR A C 1
ATOM 731 O O . THR A 1 90 ? 12.949 3.950 -4.617 1.00 95.88 90 THR A O 1
ATOM 734 N N . GLN A 1 91 ? 14.059 5.875 -4.908 1.00 95.62 91 GLN A N 1
ATOM 735 C CA . GLN A 1 91 ? 14.060 6.201 -3.476 1.00 95.62 91 GLN A CA 1
ATOM 736 C C . GLN A 1 91 ? 12.637 6.224 -2.895 1.00 95.62 91 GLN A C 1
ATOM 738 O O . GLN A 1 91 ? 12.399 5.691 -1.823 1.00 95.62 91 GLN A O 1
ATOM 743 N N . GLN A 1 92 ? 11.667 6.759 -3.644 1.00 95.62 92 GLN A N 1
ATOM 744 C CA . GLN A 1 92 ? 10.265 6.778 -3.223 1.00 95.62 92 GLN A CA 1
ATOM 745 C C . GLN A 1 92 ? 9.681 5.362 -3.075 1.00 95.62 92 GLN A C 1
ATOM 747 O O . GLN A 1 92 ? 8.845 5.128 -2.203 1.00 95.62 92 GLN A O 1
ATOM 752 N N . GLY A 1 93 ? 10.098 4.422 -3.926 1.00 95.75 93 GLY A N 1
ATOM 753 C CA . GLY A 1 93 ? 9.734 3.012 -3.808 1.00 95.75 93 GLY A CA 1
ATOM 754 C C . GLY A 1 93 ? 10.310 2.361 -2.5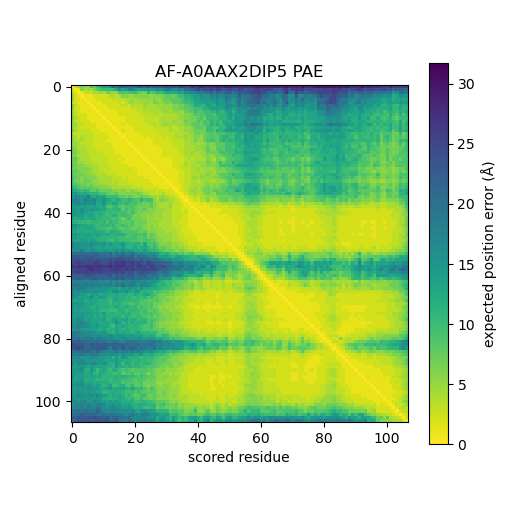48 1.00 95.75 93 GLY A C 1
ATOM 755 O O . GLY A 1 93 ? 9.569 1.703 -1.817 1.00 95.75 93 GLY A O 1
ATOM 756 N N . GLU A 1 94 ? 11.590 2.605 -2.252 1.00 95.38 94 GLU A N 1
ATOM 757 C CA . GLU A 1 94 ? 12.242 2.118 -1.025 1.00 95.38 94 GLU A CA 1
ATOM 758 C C . GLU A 1 94 ? 11.609 2.713 0.240 1.00 95.38 94 GLU A C 1
ATOM 760 O O . GLU A 1 94 ? 11.254 1.974 1.161 1.00 95.38 94 GLU A O 1
ATOM 765 N N . ASP A 1 95 ? 11.375 4.028 0.256 1.00 96.00 95 ASP A N 1
ATOM 766 C CA . ASP A 1 95 ? 10.733 4.728 1.373 1.00 96.00 95 ASP A CA 1
ATOM 767 C C . ASP A 1 95 ? 9.318 4.177 1.625 1.00 96.00 95 ASP A C 1
ATOM 769 O O . ASP A 1 95 ? 8.909 3.973 2.770 1.00 96.00 95 ASP A O 1
ATOM 773 N N . ALA A 1 96 ? 8.560 3.882 0.560 1.00 94.19 96 ALA A N 1
ATOM 774 C CA . ALA A 1 96 ? 7.227 3.291 0.669 1.00 94.19 96 ALA A CA 1
ATOM 775 C C . ALA A 1 96 ? 7.262 1.886 1.297 1.00 94.19 96 ALA A C 1
ATOM 777 O O . ALA A 1 96 ? 6.405 1.553 2.124 1.00 94.19 96 ALA A O 1
ATOM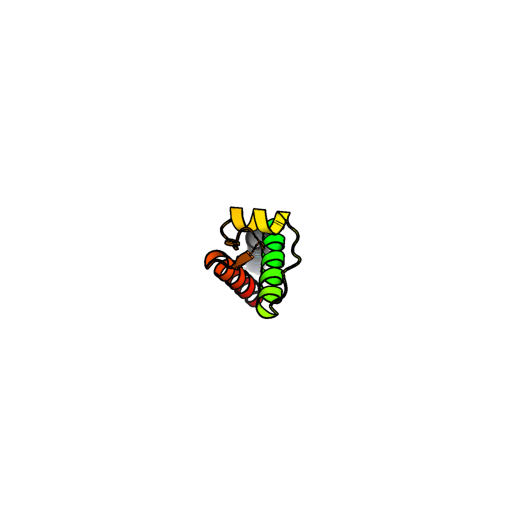 778 N N . LEU A 1 97 ? 8.257 1.071 0.936 1.00 93.88 97 LEU A N 1
ATOM 779 C CA . LEU A 1 97 ? 8.468 -0.242 1.543 1.00 93.88 97 LEU A CA 1
ATOM 780 C C . LEU A 1 97 ? 8.887 -0.125 3.009 1.00 93.88 97 LEU A C 1
ATOM 782 O O . LEU A 1 97 ? 8.381 -0.864 3.858 1.00 93.88 97 LEU A O 1
ATOM 786 N N . GLU A 1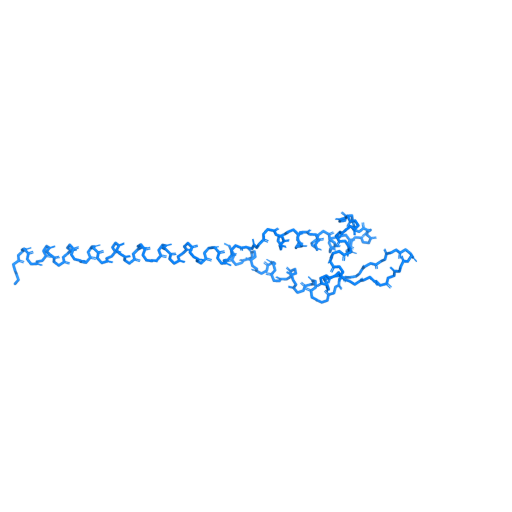 98 ? 9.770 0.817 3.335 1.00 93.69 98 GLU A N 1
ATOM 787 C CA . GLU A 1 98 ? 10.200 1.042 4.710 1.00 93.69 98 GLU A CA 1
ATOM 788 C C . GLU A 1 98 ? 9.043 1.504 5.605 1.00 93.69 98 GLU A C 1
ATOM 790 O O . GLU A 1 98 ? 8.829 0.923 6.672 1.00 93.69 98 GLU A O 1
ATOM 795 N N . LEU A 1 99 ? 8.236 2.464 5.144 1.00 90.94 99 LEU A N 1
ATOM 796 C CA . LEU A 1 99 ? 7.037 2.926 5.850 1.00 90.94 99 LEU A CA 1
ATOM 797 C C . LEU A 1 99 ? 6.057 1.777 6.125 1.00 90.94 99 LEU A C 1
ATOM 799 O O . LEU A 1 99 ? 5.526 1.662 7.234 1.00 90.94 99 LEU A O 1
ATOM 803 N N . SER A 1 100 ? 5.847 0.891 5.146 1.00 90.12 100 SER A N 1
ATOM 804 C CA . SER A 1 100 ? 5.005 -0.297 5.325 1.00 90.12 100 SER A CA 1
ATOM 805 C C . SER A 1 100 ? 5.567 -1.246 6.390 1.00 90.12 100 SER A C 1
ATOM 807 O O . SER A 1 100 ? 4.841 -1.674 7.293 1.00 90.12 100 SER A O 1
ATOM 809 N N . ARG A 1 101 ? 6.877 -1.530 6.352 1.00 89.25 101 ARG A N 1
ATOM 810 C CA . ARG A 1 101 ? 7.552 -2.384 7.346 1.00 89.25 101 ARG A CA 1
ATOM 811 C C . ARG A 1 101 ? 7.471 -1.800 8.758 1.00 89.25 101 ARG A C 1
ATOM 813 O O . ARG A 1 101 ? 7.216 -2.536 9.713 1.00 89.25 101 ARG A O 1
ATOM 820 N N . GLN A 1 102 ? 7.647 -0.487 8.902 1.00 86.62 102 GLN A N 1
ATOM 821 C CA . GLN A 1 102 ? 7.510 0.207 10.185 1.00 86.62 102 GLN A CA 1
ATOM 822 C C . GLN A 1 102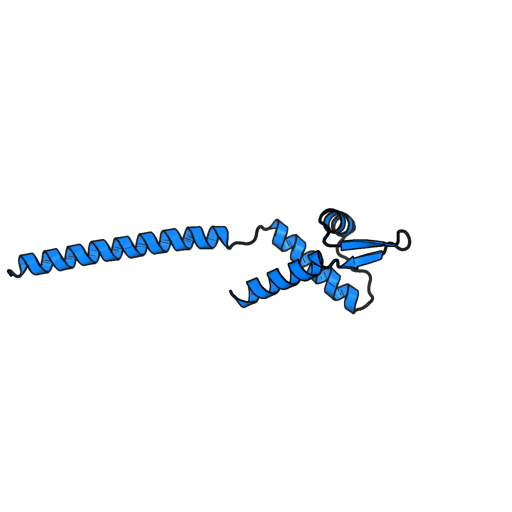 ? 6.070 0.123 10.711 1.00 86.62 102 GLN A C 1
ATOM 824 O O . GLN A 1 102 ? 5.863 -0.209 11.879 1.00 86.62 102 GLN A O 1
ATOM 829 N N . SER A 1 103 ? 5.073 0.324 9.842 1.00 81.00 103 SER A N 1
ATOM 830 C CA . SER A 1 103 ? 3.656 0.177 10.199 1.00 81.00 103 SER A CA 1
ATOM 831 C C . SER A 1 103 ? 3.312 -1.242 10.669 1.00 81.00 103 SER A C 1
ATOM 833 O O . SER A 1 103 ? 2.588 -1.403 11.652 1.00 81.00 103 SER A O 1
ATOM 835 N N . ALA A 1 104 ? 3.869 -2.272 10.022 1.00 76.06 104 ALA A N 1
ATOM 836 C CA . ALA A 1 104 ? 3.679 -3.666 10.420 1.00 76.06 104 ALA A CA 1
ATOM 837 C C . ALA A 1 104 ? 4.323 -3.997 11.778 1.00 76.06 104 ALA A C 1
ATOM 839 O O . ALA A 1 104 ? 3.785 -4.813 12.517 1.00 76.06 104 ALA A O 1
ATOM 840 N N . LYS A 1 105 ? 5.448 -3.358 12.124 1.00 72.50 105 LYS A N 1
ATOM 841 C CA . LYS A 1 105 ? 6.152 -3.560 13.402 1.00 72.50 105 LYS A CA 1
ATOM 842 C C . LYS A 1 105 ? 5.474 -2.865 14.588 1.00 72.50 105 LYS A C 1
ATOM 844 O O . LYS A 1 105 ? 5.666 -3.280 15.727 1.00 72.50 105 LYS A O 1
ATOM 849 N N . SER A 1 106 ? 4.729 -1.790 14.335 1.00 61.62 106 SER A N 1
ATOM 850 C CA . SER A 1 106 ? 3.986 -1.041 15.358 1.00 61.62 106 SER A CA 1
ATOM 851 C C . SER A 1 106 ? 2.582 -1.590 15.642 1.00 61.62 106 SER A C 1
ATOM 853 O O . SER A 1 106 ? 1.909 -1.057 16.524 1.00 61.62 106 SER A O 1
ATOM 855 N N . ARG A 1 107 ? 2.133 -2.605 14.896 1.00 55.72 107 ARG A N 1
ATOM 856 C CA . ARG A 1 107 ? 0.854 -3.300 15.090 1.00 55.72 107 ARG A CA 1
ATOM 857 C C . ARG A 1 107 ? 1.038 -4.533 15.969 1.00 55.72 107 ARG A C 1
ATOM 859 O O . ARG A 1 107 ? 0.119 -4.786 16.776 1.00 55.72 107 ARG A O 1
#

Secondary structure (DSSP, 8-state):
--HHHHHHHHHHHHHHHHHHHHHHHHHHHHHHHHHSPPHHHHHHHHHHHHHHHHHHTTS---S-HHHHHHHHHTTSEEEEETTTTEEEE-HHHHHHHHHHHHHHHT-

Nearest PDB structures (foldseek):
  2hr3-assembly2_D  TM=5.410E-01  e=5.154E-02  Pseudomonas aeruginosa
  4b8x-assembly1_A  TM=5.314E-01  e=3.008E-01  Streptomyces coelicolor
  3k0l-assembly1_B  TM=6.063E-01  e=8.325E-01  Acinetobacter baylyi ADP1
  4gcv-assembly3_E  TM=5.997E-01  e=6.791E-01  Pseudomonas aeruginosa PAO1
  1lnw-assembly4_G  TM=5.208E-01  e=8.325E-01  Pseudomonas aeruginosa

Foldseek 3Di:
DDPVVVVVVVVVVVVVVVVVVVVVVVVVVVVVVVLDDDVVLVLLLVLLVQCVVQVVVVHHRPSDPVSQVVCVVVVQWPFPDDVVTDIDGDPVVVVSNVVVVVSVVVD

Solvent-accessible surface area (backbone atoms only — not comparable to full-atom values): 6140 Å² total; per-residue (Å²): 137,53,75,66,58,54,50,50,52,52,52,51,51,52,52,51,49,54,47,54,51,52,53,49,52,54,51,50,54,53,49,51,63,70,69,52,75,54,72,66,56,54,51,51,49,58,47,50,52,52,38,52,61,21,56,78,70,74,42,86,51,89,68,51,73,69,48,56,54,49,35,32,74,72,51,29,29,41,78,80,39,82,82,73,73,38,73,45,79,28,71,61,30,52,51,52,50,48,53,51,55,52,54,65,73,75,106

Radius of gyration: 25.65 Å; Cα contacts (8 Å, |Δi|>4): 59; chains: 1; bounding box: 49×25×79 Å

pLDDT: mean 89.2, std 9.21, range [55.72, 98.0]

Organism: NCBI:txid183795

Mean predicted aligned error: 7.91 Å